Protein AF-A0A914CZA9-F1 (afdb_monomer_lite)

InterPro domains:
  IPR004119 Ecdysteroid kinase-like [PF02958] (14-49)

Sequence (105 aa):
MFRGCCKELDLPSIVNLGDLWTNNVLWQKTEDGSLPTEIAAFIDFQIAFEGMLLLVFTQKPTGMNETEMAIHEAKSEKLILRAKFAMEDAVKILERLKPEWLTQN

Structure (mmCIF, N/CA/C/O backbone):
data_AF-A0A914CZA9-F1
#
_entry.id   AF-A0A914CZA9-F1
#
loop_
_atom_site.group_PDB
_atom_site.id
_atom_site.type_symbol
_atom_site.label_atom_id
_atom_site.label_alt_id
_atom_site.label_comp_id
_atom_site.label_asym_id
_atom_site.label_entity_id
_atom_site.label_seq_id
_atom_site.pdbx_PDB_ins_code
_atom_site.Cartn_x
_atom_site.Cartn_y
_atom_site.Cartn_z
_atom_site.occupancy
_atom_site.B_iso_or_equiv
_atom_site.auth_seq_id
_atom_site.auth_comp_id
_atom_site.auth_asym_id
_atom_site.auth_atom_id
_atom_site.pdbx_PDB_model_num
ATOM 1 N N . MET A 1 1 ? 4.984 -3.400 -16.698 1.00 35.97 1 MET A N 1
ATOM 2 C CA . MET A 1 1 ? 4.499 -4.759 -17.005 1.00 35.97 1 MET A CA 1
ATOM 3 C C . MET A 1 1 ? 4.309 -5.484 -15.673 1.00 35.97 1 MET A C 1
ATOM 5 O O . MET A 1 1 ? 5.218 -6.150 -15.226 1.00 35.97 1 MET A O 1
ATOM 9 N N . PHE A 1 2 ? 3.186 -5.256 -14.977 1.00 46.66 2 PHE A N 1
ATOM 10 C CA . PHE A 1 2 ? 2.876 -5.895 -13.675 1.00 46.66 2 PHE A CA 1
ATOM 11 C C . PHE A 1 2 ? 1.482 -6.552 -13.657 1.00 46.66 2 PHE A C 1
ATOM 13 O O . PHE A 1 2 ? 0.968 -6.926 -12.607 1.00 46.66 2 PHE A O 1
ATOM 20 N N . ARG A 1 3 ? 0.849 -6.714 -14.827 1.00 42.41 3 ARG A N 1
ATOM 21 C CA . ARG A 1 3 ? -0.395 -7.479 -14.967 1.00 42.41 3 ARG A CA 1
ATOM 22 C C . ARG A 1 3 ? -0.036 -8.971 -14.970 1.00 42.41 3 ARG A C 1
ATOM 24 O O . ARG A 1 3 ? 0.330 -9.484 -16.017 1.00 42.41 3 ARG A O 1
ATOM 31 N N . GLY A 1 4 ? -0.074 -9.633 -13.811 1.00 47.66 4 GLY A N 1
ATOM 32 C CA . GLY A 1 4 ? 0.155 -11.087 -13.697 1.00 47.66 4 GLY A CA 1
ATOM 33 C C . GLY A 1 4 ? 0.848 -11.553 -12.412 1.00 47.66 4 GLY A C 1
ATOM 34 O O . GLY A 1 4 ? 0.658 -12.694 -12.001 1.00 47.66 4 GLY A O 1
ATOM 35 N N . CYS A 1 5 ? 1.561 -10.654 -11.728 1.00 54.50 5 CYS A N 1
ATOM 36 C CA . CYS A 1 5 ? 2.407 -10.985 -10.576 1.00 54.50 5 CYS A CA 1
ATOM 37 C C . CYS A 1 5 ? 1.634 -11.649 -9.416 1.00 54.50 5 CYS A C 1
ATOM 39 O O . CYS A 1 5 ? 2.156 -12.534 -8.752 1.00 54.50 5 CYS A O 1
ATOM 41 N N . CYS A 1 6 ? 0.359 -11.298 -9.212 1.00 54.88 6 CYS A N 1
ATOM 42 C CA . CYS A 1 6 ? -0.475 -11.901 -8.163 1.00 54.88 6 CYS A CA 1
ATOM 43 C C . CYS A 1 6 ? -0.729 -13.394 -8.390 1.00 54.88 6 CYS A C 1
ATOM 45 O O . CYS A 1 6 ? -0.679 -14.165 -7.441 1.00 54.88 6 CYS A O 1
ATOM 47 N N . LYS A 1 7 ? -0.952 -13.803 -9.648 1.00 60.12 7 LYS A N 1
ATOM 48 C CA . LYS A 1 7 ? -1.175 -15.212 -10.003 1.00 60.12 7 LYS A CA 1
ATOM 49 C C . LYS A 1 7 ? 0.109 -16.031 -9.915 1.00 60.12 7 LYS A C 1
ATOM 51 O O . LYS A 1 7 ? 0.065 -17.179 -9.504 1.00 60.12 7 LYS A O 1
ATOM 56 N N . GLU A 1 8 ? 1.243 -15.441 -10.286 1.00 62.88 8 GLU A N 1
ATOM 57 C CA . GLU A 1 8 ? 2.552 -16.105 -10.213 1.00 62.88 8 GLU A CA 1
ATOM 58 C C . GLU A 1 8 ? 3.060 -16.263 -8.774 1.00 62.88 8 GLU A C 1
ATOM 60 O O . GLU A 1 8 ? 3.820 -17.184 -8.486 1.00 62.88 8 GLU A O 1
ATOM 65 N N . LEU A 1 9 ? 2.643 -15.371 -7.871 1.00 63.72 9 LEU A N 1
ATOM 66 C CA . LEU A 1 9 ? 3.039 -15.392 -6.463 1.00 63.72 9 LEU A CA 1
ATOM 67 C C . LEU A 1 9 ? 2.018 -16.070 -5.538 1.00 63.72 9 LEU A C 1
ATOM 69 O O . LEU A 1 9 ? 2.280 -16.126 -4.341 1.00 63.72 9 LEU A O 1
ATOM 73 N N . ASP A 1 10 ? 0.896 -16.567 -6.071 1.00 67.56 10 ASP A N 1
ATOM 74 C CA . ASP A 1 10 ? -0.230 -17.120 -5.297 1.00 67.56 10 ASP A CA 1
ATOM 75 C C . ASP A 1 10 ? -0.726 -16.158 -4.198 1.00 67.56 10 ASP A C 1
ATOM 77 O O . ASP A 1 10 ? -1.045 -16.539 -3.073 1.00 67.56 10 ASP A O 1
ATOM 81 N N . LEU A 1 11 ? -0.732 -14.858 -4.513 1.00 65.00 11 LEU A N 1
ATOM 82 C CA . LEU A 1 11 ? -1.118 -13.808 -3.575 1.00 65.00 11 LEU A CA 1
ATOM 83 C C . LEU A 1 11 ? -2.531 -13.305 -3.873 1.00 65.00 11 LEU A C 1
ATOM 85 O O . LEU A 1 11 ? -2.885 -13.129 -5.045 1.00 65.00 11 LEU A O 1
ATOM 89 N N . PRO A 1 12 ? -3.327 -13.004 -2.828 1.00 62.91 12 PRO A N 1
ATOM 90 C CA . PRO A 1 12 ? -4.669 -12.484 -3.006 1.00 62.91 12 PRO A CA 1
ATOM 91 C C . PRO A 1 12 ? -4.614 -11.161 -3.767 1.00 62.91 12 PRO A C 1
ATOM 93 O O . PRO A 1 12 ? -3.927 -10.205 -3.395 1.00 62.91 12 PRO A O 1
ATOM 96 N N . SER A 1 13 ? -5.346 -11.141 -4.871 1.00 66.06 13 SER A N 1
ATOM 97 C CA . SER A 1 13 ? -5.512 -9.977 -5.724 1.00 66.06 13 SER A CA 1
ATOM 98 C C . SER A 1 13 ? -6.648 -9.118 -5.174 1.00 66.06 13 SER A C 1
ATOM 100 O O . SER A 1 13 ? -7.708 -9.633 -4.816 1.00 66.06 13 SER A O 1
ATOM 102 N N . ILE A 1 14 ? -6.425 -7.810 -5.077 1.00 72.69 14 ILE A N 1
ATOM 103 C CA . ILE A 1 14 ? -7.423 -6.835 -4.635 1.00 72.69 14 ILE A CA 1
ATOM 104 C C . ILE A 1 14 ? -7.639 -5.773 -5.713 1.00 72.69 14 ILE A C 1
ATOM 106 O O . ILE A 1 14 ? -6.811 -5.573 -6.603 1.00 72.69 14 ILE A O 1
ATOM 110 N N . VAL A 1 15 ? -8.755 -5.052 -5.634 1.00 69.88 15 VAL A N 1
ATOM 111 C CA . VAL A 1 15 ? -8.970 -3.880 -6.488 1.00 69.88 15 VAL A CA 1
ATOM 112 C C . VAL A 1 15 ? -8.068 -2.752 -5.996 1.00 69.88 15 VAL A C 1
ATOM 114 O O . VAL A 1 15 ? -8.204 -2.283 -4.868 1.00 69.88 15 VAL A O 1
ATOM 117 N N . ASN A 1 16 ? -7.149 -2.311 -6.850 1.00 74.56 16 ASN A N 1
ATOM 118 C CA . ASN A 1 16 ? -6.317 -1.142 -6.607 1.00 74.56 16 ASN A CA 1
ATOM 119 C C . ASN A 1 16 ? -6.895 0.036 -7.380 1.00 74.56 16 ASN A C 1
ATOM 121 O O . ASN A 1 16 ? -7.194 -0.087 -8.566 1.00 74.56 16 ASN A O 1
ATOM 125 N N . LEU A 1 17 ? -6.979 1.192 -6.721 1.00 71.56 17 LEU A N 1
ATOM 126 C CA . LEU A 1 17 ? -7.377 2.449 -7.360 1.00 71.56 17 LEU A CA 1
ATOM 127 C C . LEU A 1 17 ? -6.425 2.844 -8.489 1.00 71.56 17 LEU A C 1
ATOM 129 O O . LEU A 1 17 ? -6.838 3.464 -9.458 1.00 71.56 17 LEU A O 1
ATOM 133 N N . GLY A 1 18 ? -5.149 2.473 -8.367 1.00 70.69 18 GLY A N 1
ATOM 134 C CA . GLY A 1 18 ? -4.147 2.754 -9.386 1.00 70.69 18 GLY A CA 1
ATOM 135 C C . GLY A 1 18 ? -3.740 4.226 -9.486 1.00 70.69 18 GLY A C 1
ATOM 136 O O . GLY A 1 18 ? -2.761 4.492 -10.165 1.00 70.69 18 GLY A O 1
ATOM 137 N N . ASP A 1 19 ? -4.402 5.152 -8.789 1.00 72.75 19 ASP A N 1
ATOM 138 C CA . ASP A 1 19 ? -4.086 6.586 -8.830 1.00 72.75 19 ASP A CA 1
ATOM 139 C C . ASP A 1 19 ? -4.331 7.279 -7.480 1.00 72.75 19 ASP A C 1
ATOM 141 O O . ASP A 1 19 ? -5.215 8.119 -7.318 1.00 72.75 19 ASP A O 1
ATOM 145 N N . LEU A 1 20 ? -3.581 6.880 -6.450 1.00 76.00 20 LEU A N 1
ATOM 146 C CA . LEU A 1 20 ? -3.735 7.405 -5.085 1.00 76.00 20 LEU A CA 1
ATOM 147 C C . LEU A 1 20 ? -2.969 8.720 -4.865 1.00 76.00 20 LEU A C 1
ATOM 149 O O . LEU A 1 20 ? -2.217 8.873 -3.901 1.00 76.00 20 LEU A O 1
ATOM 153 N N . TRP A 1 21 ? -3.146 9.680 -5.770 1.00 74.50 21 TRP A N 1
ATOM 154 C CA . TRP A 1 21 ? -2.654 11.042 -5.578 1.00 74.50 21 TRP A CA 1
ATOM 155 C C . TRP A 1 21 ? -3.582 11.844 -4.662 1.00 74.50 21 TRP A C 1
ATOM 157 O O . TRP A 1 21 ? -4.771 11.554 -4.536 1.00 74.50 21 TRP A O 1
ATOM 167 N N . THR A 1 22 ? -3.044 12.872 -3.997 1.00 77.69 22 THR A N 1
ATOM 168 C CA . THR A 1 22 ? -3.779 13.651 -2.981 1.00 77.69 22 THR A CA 1
ATOM 169 C C . THR A 1 22 ? -5.036 14.326 -3.529 1.00 77.69 22 THR A C 1
ATOM 171 O O . THR A 1 22 ? -5.980 14.536 -2.773 1.00 77.69 22 THR A O 1
ATOM 174 N N . ASN A 1 23 ? -5.088 14.625 -4.830 1.00 85.12 23 ASN A N 1
ATOM 175 C CA . ASN A 1 23 ? -6.269 15.173 -5.501 1.00 85.12 23 ASN A CA 1
ATOM 176 C C . ASN A 1 23 ? -7.410 14.155 -5.689 1.00 85.12 23 ASN A C 1
ATOM 178 O O . ASN A 1 23 ? -8.543 14.575 -5.909 1.00 85.12 23 ASN A O 1
ATOM 182 N N . ASN A 1 24 ? -7.135 12.853 -5.566 1.00 85.06 24 ASN A N 1
ATOM 183 C CA . ASN A 1 24 ? -8.116 11.772 -5.724 1.00 85.06 24 ASN A CA 1
ATOM 184 C C . ASN A 1 24 ? -8.661 11.257 -4.379 1.00 85.06 24 ASN A C 1
ATOM 186 O O . ASN A 1 24 ? -9.447 10.307 -4.335 1.00 85.06 24 ASN A O 1
ATOM 190 N N . VAL A 1 25 ? -8.263 11.893 -3.273 1.00 87.38 25 VAL A N 1
ATOM 191 C CA . VAL A 1 25 ? -8.731 11.589 -1.918 1.00 87.38 25 VAL A CA 1
ATOM 192 C C . VAL A 1 25 ? -9.551 12.768 -1.405 1.00 87.38 25 VAL A C 1
ATOM 194 O O . VAL A 1 25 ? -9.025 13.857 -1.173 1.00 87.38 25 VAL A O 1
ATOM 197 N N . LEU A 1 26 ? -10.851 12.553 -1.216 1.00 87.25 26 LEU A N 1
ATOM 198 C CA . LEU A 1 26 ? -11.742 13.524 -0.594 1.00 87.25 26 LEU A CA 1
ATOM 199 C C . LEU A 1 26 ? -11.760 13.307 0.917 1.00 87.25 26 LEU A C 1
ATOM 201 O O . LEU A 1 26 ? -11.928 12.186 1.391 1.00 87.25 26 LEU A O 1
ATOM 205 N N . TRP A 1 27 ? -11.643 14.393 1.673 1.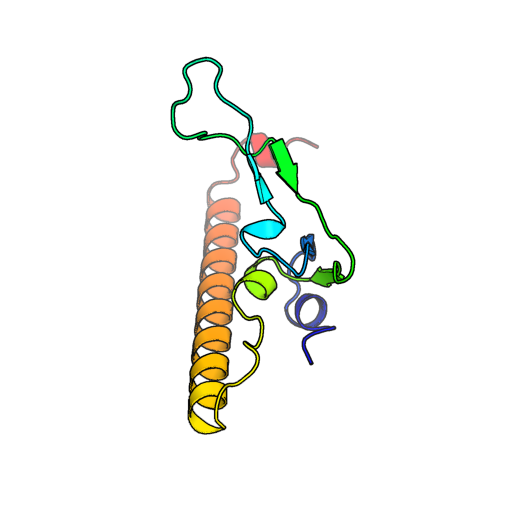00 91.56 27 TRP A N 1
ATOM 206 C CA . TRP A 1 27 ? -11.620 14.374 3.134 1.00 91.56 27 TRP A CA 1
ATOM 207 C C . TRP A 1 27 ? -12.947 14.859 3.712 1.00 91.56 27 TRP A C 1
ATOM 209 O O . TRP A 1 27 ? -13.569 15.780 3.171 1.00 91.56 27 TRP A O 1
ATOM 219 N N . GLN A 1 28 ? -13.380 14.251 4.816 1.00 91.25 28 GLN A N 1
ATOM 220 C CA . GLN A 1 28 ? -14.606 14.634 5.509 1.00 91.25 28 GLN A CA 1
ATOM 221 C C . GLN A 1 28 ? -14.411 15.998 6.166 1.00 91.25 28 GLN A C 1
ATOM 223 O O . GLN A 1 28 ? -13.590 16.130 7.063 1.00 91.25 28 GLN A O 1
ATOM 228 N N . LYS A 1 29 ? -15.161 17.021 5.745 1.00 88.88 29 LYS A N 1
ATOM 229 C CA . LYS A 1 29 ? -15.063 18.348 6.369 1.00 88.88 29 LYS A CA 1
ATOM 230 C C . LYS A 1 29 ? -15.448 18.262 7.844 1.00 88.88 29 LYS A C 1
ATOM 232 O O . LYS A 1 29 ? -16.506 17.725 8.172 1.00 88.88 29 LYS A O 1
ATOM 237 N N . THR A 1 30 ? -14.613 18.835 8.698 1.00 88.38 30 THR A N 1
ATOM 238 C CA . THR A 1 30 ? -14.915 19.053 10.108 1.00 88.38 30 THR A CA 1
ATOM 239 C C . THR A 1 30 ? -15.678 20.370 10.264 1.00 88.38 30 THR A C 1
ATOM 241 O O . THR A 1 30 ? -15.411 21.356 9.573 1.00 88.38 30 THR A O 1
ATOM 244 N N . GLU A 1 31 ? -16.683 20.384 11.138 1.00 88.44 31 GLU A N 1
ATOM 245 C CA . GLU A 1 31 ? -17.547 21.559 11.347 1.00 88.44 31 GLU A CA 1
ATOM 246 C C . GLU A 1 31 ? -16.804 22.727 12.013 1.00 88.44 31 GLU A C 1
ATOM 248 O O . GLU A 1 31 ? -17.157 23.888 11.822 1.00 88.44 31 GLU A O 1
ATOM 253 N N . ASP A 1 32 ? -15.746 22.419 12.763 1.00 88.75 32 ASP A N 1
ATOM 254 C CA . ASP A 1 32 ? -14.908 23.369 13.497 1.00 88.75 32 ASP A CA 1
ATOM 255 C C . ASP A 1 32 ? -13.792 23.998 12.640 1.00 88.75 32 ASP A C 1
ATOM 257 O O . ASP A 1 32 ? -13.048 24.854 13.120 1.00 88.75 32 ASP A O 1
ATOM 261 N N . GLY A 1 33 ? -13.668 23.590 11.372 1.00 83.69 33 GLY A N 1
ATOM 262 C CA . GLY A 1 33 ? -12.625 24.064 10.460 1.00 83.69 33 GLY A CA 1
ATOM 263 C C . GLY A 1 33 ? -11.228 23.508 10.754 1.00 83.69 33 GLY A C 1
ATOM 264 O O . GLY A 1 33 ? -10.248 24.005 10.191 1.00 83.69 33 GLY A O 1
ATOM 265 N N . SER A 1 34 ? -11.117 22.501 11.623 1.00 87.06 34 SER A N 1
ATOM 266 C CA . SER A 1 34 ? -9.866 21.782 11.876 1.00 87.06 34 SER A CA 1
ATOM 267 C C . SER A 1 34 ? -9.427 20.936 10.671 1.00 87.06 34 SER A C 1
ATOM 269 O O . SER A 1 34 ? -10.137 20.799 9.674 1.00 87.06 34 SER A O 1
ATOM 271 N N . LEU A 1 35 ? -8.220 20.364 10.729 1.00 84.44 35 LEU A N 1
ATOM 272 C CA . LEU A 1 35 ? -7.775 19.447 9.683 1.00 84.44 35 LEU A CA 1
ATOM 273 C C . LEU A 1 35 ? -8.534 18.116 9.789 1.00 84.44 35 LEU A C 1
ATOM 275 O O . LEU A 1 35 ? -8.562 17.520 10.867 1.00 84.44 35 LEU A O 1
ATOM 279 N N . PRO A 1 36 ? -9.109 17.621 8.684 1.00 84.06 36 PRO A N 1
ATOM 280 C CA . PRO A 1 36 ? -9.897 16.403 8.705 1.00 84.06 36 PRO A CA 1
ATOM 281 C C . PRO A 1 36 ? -9.018 15.159 8.866 1.00 84.06 36 PRO A C 1
ATOM 283 O O . PRO A 1 36 ? -7.978 15.030 8.221 1.00 84.06 36 PRO A O 1
ATOM 286 N N . THR A 1 37 ? -9.449 14.232 9.722 1.00 86.88 37 THR A N 1
ATOM 287 C CA . THR A 1 37 ? -8.751 12.960 9.991 1.00 86.88 37 THR A CA 1
ATOM 288 C C . THR A 1 37 ? -9.359 11.773 9.251 1.00 86.88 37 THR A C 1
ATOM 290 O O . THR A 1 37 ? -8.736 10.717 9.172 1.00 86.88 37 THR A O 1
ATOM 293 N N . GLU A 1 38 ? -10.566 11.936 8.709 1.00 87.06 38 GLU A N 1
ATOM 294 C CA . GLU A 1 38 ? -11.319 10.877 8.043 1.00 87.06 38 GLU A CA 1
ATOM 295 C C . GLU A 1 38 ? -11.434 11.131 6.537 1.00 87.06 38 GLU A C 1
ATOM 297 O O . GLU A 1 38 ? -11.692 12.250 6.078 1.00 87.06 38 GLU A O 1
ATOM 302 N N . ILE A 1 39 ? -11.248 10.066 5.757 1.00 87.88 39 ILE A N 1
ATOM 303 C CA . ILE A 1 39 ? -11.444 10.075 4.306 1.00 87.88 39 ILE A CA 1
ATOM 304 C C . ILE A 1 39 ? -12.942 9.930 4.032 1.00 87.88 39 ILE A C 1
ATOM 306 O O . ILE A 1 39 ? -13.563 8.970 4.481 1.00 87.88 39 ILE A O 1
ATOM 310 N N . ALA A 1 40 ? -13.509 10.862 3.268 1.00 88.00 40 ALA A N 1
ATOM 311 C CA . ALA A 1 40 ? -14.907 10.819 2.848 1.00 88.00 40 ALA A CA 1
ATOM 312 C C . ALA A 1 40 ? -15.110 9.893 1.644 1.00 88.00 40 ALA A C 1
ATOM 314 O O . ALA A 1 40 ? -16.069 9.125 1.602 1.00 88.00 40 ALA A O 1
ATOM 315 N N . ALA A 1 41 ? -14.222 9.974 0.648 1.00 85.56 41 ALA A N 1
ATOM 316 C CA . ALA A 1 41 ? -14.299 9.145 -0.549 1.00 85.56 41 ALA A CA 1
ATOM 317 C C . ALA A 1 41 ? -12.970 9.108 -1.310 1.00 85.56 41 ALA A C 1
ATOM 319 O O . ALA A 1 41 ? -12.192 10.061 -1.281 1.00 85.56 41 ALA A O 1
ATOM 320 N N . PHE A 1 42 ? -12.767 8.031 -2.064 1.00 83.50 42 PHE A N 1
ATOM 321 C CA . PHE A 1 42 ? -11.798 7.983 -3.155 1.00 83.50 42 PHE A CA 1
ATOM 322 C C . PHE A 1 42 ? -12.523 8.244 -4.472 1.00 83.50 42 PHE A C 1
ATOM 324 O O . PHE A 1 42 ? -13.638 7.756 -4.672 1.00 83.50 42 PHE A O 1
ATOM 331 N N . ILE A 1 43 ? -11.902 9.019 -5.353 1.00 81.31 43 ILE A N 1
ATOM 332 C CA . ILE A 1 43 ? -12.442 9.360 -6.672 1.00 81.31 43 ILE A CA 1
ATOM 333 C C . ILE A 1 43 ? -11.414 9.048 -7.761 1.00 81.31 43 ILE A C 1
ATOM 335 O O . ILE A 1 43 ? -10.298 8.642 -7.467 1.00 81.31 43 ILE A O 1
ATOM 339 N N . ASP A 1 44 ? -11.819 9.237 -9.015 1.00 76.31 44 ASP A N 1
ATOM 340 C CA . ASP A 1 44 ? -10.973 9.048 -10.194 1.00 76.31 44 ASP A CA 1
ATOM 341 C C . ASP A 1 44 ? -10.407 7.618 -10.352 1.00 76.31 44 ASP A C 1
ATOM 343 O O . ASP A 1 44 ? -9.219 7.331 -10.239 1.00 76.31 44 ASP A O 1
ATOM 347 N N . PHE A 1 45 ? -11.316 6.682 -10.640 1.00 77.19 45 PHE A N 1
ATOM 348 C CA . PHE A 1 45 ? -11.026 5.254 -10.819 1.00 77.19 45 PHE A CA 1
ATOM 349 C C . PHE A 1 45 ? -10.542 4.899 -12.240 1.00 77.19 45 PHE A C 1
ATOM 351 O O . PHE A 1 45 ? -10.554 3.727 -12.618 1.00 77.19 45 PHE A O 1
ATOM 358 N N . GLN A 1 46 ? -10.159 5.879 -13.065 1.00 69.75 46 GLN A N 1
ATOM 359 C CA . GLN A 1 46 ? -9.909 5.694 -14.506 1.00 69.75 46 GLN A CA 1
ATOM 360 C C . GLN A 1 46 ? -8.786 4.696 -14.837 1.00 69.75 46 GLN A C 1
ATOM 362 O O . GLN A 1 46 ? -8.785 4.098 -15.914 1.00 69.75 46 GLN A O 1
ATOM 367 N N . ILE A 1 47 ? -7.859 4.479 -13.901 1.00 67.75 47 ILE A N 1
ATOM 368 C CA . ILE A 1 47 ? -6.787 3.482 -14.010 1.00 67.75 47 ILE A CA 1
ATOM 369 C C . ILE A 1 47 ? -6.864 2.403 -12.929 1.00 67.75 47 ILE A C 1
ATOM 371 O O . ILE A 1 47 ? -5.863 1.739 -12.669 1.00 67.75 47 ILE A O 1
ATOM 375 N N . ALA A 1 48 ? -8.036 2.188 -12.328 1.00 70.12 48 ALA A N 1
ATOM 376 C CA . ALA A 1 48 ? -8.230 1.107 -11.372 1.00 70.12 48 ALA A CA 1
ATOM 377 C C . ALA A 1 48 ? -8.002 -0.264 -12.030 1.00 70.12 48 ALA A C 1
ATOM 379 O O . ALA A 1 48 ? -8.385 -0.512 -13.178 1.00 70.12 48 ALA A O 1
ATOM 380 N N . PHE A 1 49 ? -7.357 -1.172 -11.300 1.00 73.31 49 PHE A N 1
ATOM 381 C CA . PHE A 1 49 ? -7.032 -2.507 -11.795 1.00 73.31 49 PHE A CA 1
ATOM 382 C C . PHE A 1 49 ? -6.966 -3.536 -10.666 1.00 73.31 49 PHE A C 1
ATOM 384 O O . PHE A 1 49 ? -6.738 -3.217 -9.501 1.00 73.31 49 PHE A O 1
ATOM 391 N N . GLU A 1 50 ? -7.145 -4.802 -11.024 1.00 68.19 50 GLU A N 1
ATOM 392 C CA . GLU A 1 50 ? -6.982 -5.932 -10.114 1.00 68.19 50 GLU A CA 1
ATOM 393 C C . GLU A 1 50 ? -5.487 -6.246 -9.932 1.00 68.19 50 GLU A C 1
ATOM 395 O O . GLU A 1 50 ? -4.766 -6.455 -10.916 1.00 68.19 50 GLU A O 1
ATOM 400 N N . G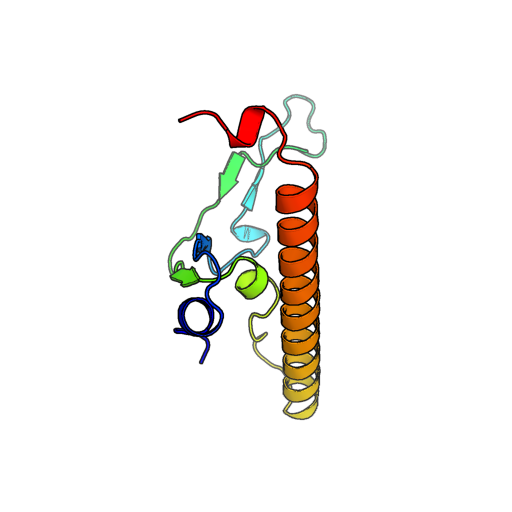LY A 1 51 ? -4.995 -6.242 -8.694 1.00 66.81 51 GLY A N 1
ATOM 401 C CA . GLY A 1 51 ? -3.586 -6.485 -8.406 1.00 66.81 51 GLY A CA 1
ATOM 402 C C . GLY A 1 51 ? -3.259 -6.553 -6.914 1.00 66.81 51 GLY A C 1
ATOM 403 O O . GLY A 1 51 ? -4.117 -6.461 -6.044 1.00 66.81 51 GLY A O 1
ATOM 404 N N . MET A 1 52 ? -1.984 -6.697 -6.583 1.00 65.06 52 MET A N 1
ATOM 405 C CA . MET A 1 52 ? -1.527 -6.779 -5.198 1.00 65.06 52 MET A CA 1
ATOM 406 C C . MET A 1 52 ? -1.494 -5.383 -4.574 1.00 65.06 52 MET A C 1
ATOM 408 O O . MET A 1 52 ? -1.039 -4.450 -5.230 1.00 65.06 52 MET A O 1
ATOM 412 N N . LEU A 1 53 ? -1.875 -5.256 -3.297 1.00 65.75 53 LEU A N 1
ATOM 413 C CA . LEU A 1 53 ? -1.896 -3.986 -2.545 1.00 65.75 53 LEU A CA 1
ATOM 414 C C . LEU A 1 53 ? -0.602 -3.163 -2.683 1.00 65.75 53 LEU A C 1
ATOM 416 O O . LEU A 1 53 ? -0.618 -1.936 -2.738 1.00 65.75 53 LEU A O 1
ATOM 420 N N . LEU A 1 54 ? 0.539 -3.844 -2.769 1.00 62.09 54 LEU A N 1
ATOM 421 C CA . LEU A 1 54 ? 1.851 -3.209 -2.895 1.00 62.09 54 LEU A CA 1
ATOM 422 C C . LEU A 1 54 ? 2.050 -2.471 -4.218 1.00 62.09 54 LEU A C 1
ATOM 424 O O . LEU A 1 54 ? 2.900 -1.588 -4.273 1.00 62.09 54 LEU A O 1
ATOM 428 N N . LEU A 1 55 ? 1.266 -2.778 -5.257 1.00 62.97 55 LEU A N 1
ATOM 429 C CA . LEU A 1 55 ? 1.388 -2.131 -6.563 1.00 62.97 55 LEU A CA 1
ATOM 430 C C . LEU A 1 55 ? 1.057 -0.637 -6.520 1.00 62.97 55 LEU A C 1
ATOM 432 O O . LEU A 1 55 ? 1.535 0.101 -7.378 1.00 62.97 55 LEU A O 1
ATOM 436 N N . VAL A 1 56 ? 0.314 -0.175 -5.508 1.00 61.78 56 VAL A N 1
ATOM 437 C CA . VAL A 1 56 ? 0.114 1.258 -5.232 1.00 61.78 56 VAL A CA 1
ATOM 438 C C . VAL A 1 56 ? 1.440 1.951 -4.892 1.00 61.78 56 VAL A C 1
ATOM 440 O O . VAL A 1 56 ? 1.669 3.082 -5.306 1.00 61.78 56 VAL A O 1
ATOM 443 N N . PHE A 1 57 ? 2.342 1.268 -4.185 1.00 64.12 57 PHE A N 1
ATOM 444 C CA . PHE A 1 57 ? 3.621 1.825 -3.734 1.00 64.12 57 PHE A CA 1
ATOM 445 C C . PHE A 1 57 ? 4.776 1.597 -4.715 1.00 64.12 57 PHE A C 1
ATOM 447 O O . PHE A 1 57 ? 5.863 2.131 -4.509 1.00 64.12 57 PHE A O 1
ATOM 454 N N . THR A 1 58 ? 4.564 0.804 -5.769 1.00 64.00 58 THR A N 1
ATOM 455 C CA . THR A 1 58 ? 5.590 0.472 -6.774 1.00 64.00 58 THR A CA 1
ATOM 456 C C . THR A 1 58 ? 5.291 1.063 -8.150 1.00 64.00 58 THR A C 1
ATOM 458 O O . THR A 1 58 ? 5.851 0.617 -9.157 1.00 64.00 58 THR A O 1
ATOM 461 N N . GLN A 1 59 ? 4.381 2.035 -8.234 1.00 66.12 59 GLN A N 1
ATOM 462 C CA . GLN A 1 59 ? 4.067 2.703 -9.494 1.00 66.12 59 GLN A CA 1
ATOM 463 C C . GLN A 1 59 ? 5.285 3.438 -10.032 1.00 66.12 59 GLN A C 1
ATOM 465 O O . GLN A 1 59 ? 5.980 4.108 -9.278 1.00 66.12 59 GLN A O 1
ATOM 470 N N . LYS A 1 60 ? 5.545 3.316 -11.339 1.00 66.88 60 LYS A N 1
ATOM 471 C CA . LYS A 1 60 ? 6.665 4.012 -11.982 1.00 66.88 60 LYS A CA 1
ATOM 472 C C . LYS A 1 60 ? 6.346 5.513 -12.046 1.00 66.88 60 LYS A C 1
ATOM 474 O O . LYS A 1 60 ? 5.403 5.875 -12.750 1.00 66.88 60 LYS A O 1
ATOM 479 N N . PRO A 1 61 ? 7.109 6.381 -11.362 1.00 67.06 61 PRO A N 1
ATOM 480 C CA . PRO A 1 61 ? 6.907 7.819 -11.447 1.00 67.06 61 PRO A CA 1
ATOM 481 C C . PRO A 1 61 ? 7.282 8.310 -12.846 1.00 67.06 61 PRO A C 1
ATOM 483 O O . PRO A 1 61 ? 8.254 7.845 -13.445 1.00 67.06 61 PRO A O 1
ATOM 486 N N . THR A 1 62 ? 6.514 9.251 -13.384 1.00 72.69 62 THR A N 1
ATOM 487 C CA . THR A 1 62 ? 6.812 9.868 -14.681 1.00 72.69 62 THR A CA 1
ATOM 488 C C . THR A 1 62 ? 7.963 10.867 -14.550 1.00 72.69 62 THR A C 1
ATOM 490 O O . THR A 1 62 ? 7.994 11.636 -13.593 1.00 72.69 62 THR A O 1
ATOM 493 N N . GLY A 1 63 ? 8.873 10.907 -15.529 1.00 77.56 63 GLY A N 1
ATOM 494 C CA . GLY A 1 63 ? 9.929 11.930 -15.610 1.00 77.56 63 GLY A CA 1
ATOM 495 C C . GLY A 1 63 ? 11.270 11.579 -14.952 1.00 77.56 63 GLY A C 1
ATOM 496 O O . GLY A 1 63 ? 12.103 12.465 -14.796 1.00 77.56 63 GLY A O 1
ATOM 497 N N . MET A 1 64 ? 11.493 10.316 -14.581 1.00 77.75 64 MET A N 1
ATOM 498 C CA . MET A 1 64 ? 12.779 9.835 -14.057 1.00 77.75 64 MET A CA 1
ATOM 499 C C . MET A 1 64 ? 13.793 9.525 -15.166 1.00 77.75 64 MET A C 1
ATOM 501 O O . MET A 1 64 ? 13.415 9.097 -16.259 1.00 77.75 64 MET A O 1
ATOM 505 N N . ASN A 1 65 ? 15.083 9.684 -14.862 1.00 87.94 65 ASN A N 1
ATOM 506 C CA . ASN A 1 65 ? 16.167 9.176 -15.710 1.00 87.94 65 ASN A CA 1
ATOM 507 C C . ASN A 1 65 ? 16.375 7.654 -15.530 1.00 87.94 65 ASN A C 1
ATOM 509 O O . ASN A 1 65 ? 15.838 7.043 -14.606 1.00 87.94 65 ASN A O 1
ATOM 513 N N . GLU A 1 66 ? 17.167 7.027 -16.406 1.00 86.25 66 GLU A N 1
ATOM 514 C CA . GLU A 1 66 ? 17.378 5.567 -16.407 1.00 86.25 66 GLU A CA 1
ATOM 515 C C . GLU A 1 66 ? 17.917 5.029 -15.069 1.00 86.25 66 GLU A C 1
ATOM 517 O O . GLU A 1 66 ? 17.473 3.985 -14.589 1.00 86.25 66 GLU A O 1
ATOM 522 N N . THR A 1 67 ? 18.829 5.760 -14.424 1.00 87.62 67 THR A N 1
ATOM 523 C CA . THR A 1 67 ? 19.401 5.375 -13.125 1.00 87.62 67 THR A CA 1
ATOM 524 C C . THR A 1 67 ? 18.349 5.423 -12.020 1.00 87.62 67 THR A C 1
ATOM 526 O O . THR A 1 67 ? 18.246 4.507 -11.203 1.00 87.62 67 THR A O 1
ATOM 529 N N . GLU A 1 68 ? 17.539 6.478 -11.992 1.00 83.94 68 GLU A N 1
ATOM 530 C CA . GLU A 1 68 ? 16.440 6.635 -11.036 1.00 83.94 68 GLU A CA 1
ATOM 531 C C . GLU A 1 68 ? 15.376 5.554 -11.226 1.00 83.94 68 GLU A C 1
ATOM 533 O O . GLU A 1 68 ? 14.898 4.990 -10.238 1.00 83.94 68 GLU A O 1
ATOM 538 N N . MET A 1 69 ? 15.069 5.203 -12.479 1.00 80.25 69 MET A N 1
ATOM 539 C CA . MET A 1 69 ? 14.171 4.096 -12.804 1.00 80.25 69 MET A CA 1
ATOM 540 C C . MET A 1 69 ? 14.702 2.762 -12.274 1.00 80.25 69 MET A C 1
ATOM 542 O O . MET A 1 69 ? 13.948 2.030 -11.631 1.00 80.25 69 MET A O 1
ATOM 546 N N . ALA A 1 70 ? 15.987 2.464 -12.483 1.00 82.81 70 ALA A N 1
ATOM 547 C CA . ALA A 1 70 ? 16.607 1.235 -11.987 1.00 82.81 70 ALA A CA 1
ATOM 548 C C . ALA A 1 70 ? 16.600 1.169 -10.448 1.00 82.81 70 ALA A C 1
ATOM 550 O O . ALA A 1 70 ? 16.276 0.136 -9.857 1.00 82.81 70 ALA A O 1
ATOM 551 N N . ILE A 1 71 ? 16.888 2.288 -9.774 1.00 84.12 71 ILE A N 1
ATOM 552 C CA . ILE A 1 71 ? 16.819 2.380 -8.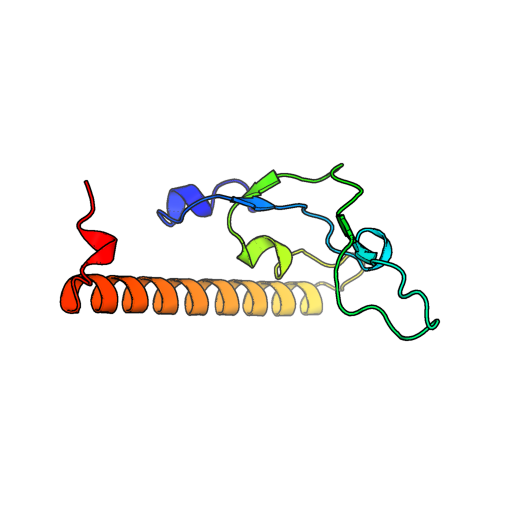308 1.00 84.12 71 ILE A CA 1
ATOM 553 C C . ILE A 1 71 ? 15.381 2.177 -7.815 1.00 84.12 71 ILE A C 1
ATOM 555 O O . ILE A 1 71 ? 15.160 1.493 -6.812 1.00 84.12 71 ILE A O 1
ATOM 559 N N . HIS A 1 72 ? 14.402 2.783 -8.485 1.00 77.56 72 HIS A N 1
ATOM 560 C CA . HIS A 1 72 ? 12.990 2.653 -8.140 1.00 77.56 72 HIS A CA 1
ATOM 561 C C . HIS A 1 72 ? 12.496 1.208 -8.293 1.00 77.56 72 HIS A C 1
ATOM 563 O O . HIS A 1 72 ? 11.788 0.695 -7.422 1.00 77.56 72 HIS A O 1
ATOM 569 N N . GLU A 1 73 ? 12.899 0.536 -9.369 1.00 80.19 73 GLU A N 1
ATOM 570 C CA . GLU A 1 73 ? 12.579 -0.868 -9.631 1.00 80.19 73 GLU A CA 1
ATOM 571 C C . GLU A 1 73 ? 13.175 -1.783 -8.554 1.00 80.19 73 GLU A C 1
ATOM 573 O O . GLU A 1 73 ? 12.431 -2.510 -7.897 1.00 80.19 73 GLU A O 1
ATOM 578 N N . ALA A 1 74 ? 14.463 -1.630 -8.233 1.00 81.25 74 ALA A N 1
ATOM 579 C CA . ALA A 1 74 ? 15.104 -2.395 -7.162 1.00 81.25 74 ALA A CA 1
ATOM 580 C C . ALA A 1 74 ? 14.454 -2.158 -5.781 1.00 81.25 74 ALA A C 1
ATOM 582 O O . ALA A 1 74 ? 14.302 -3.082 -4.976 1.00 81.25 74 ALA A O 1
ATOM 583 N N . LYS A 1 75 ? 14.041 -0.917 -5.480 1.00 76.62 75 LYS A N 1
ATOM 584 C CA . LYS A 1 75 ? 13.304 -0.593 -4.242 1.00 76.62 75 LYS A CA 1
ATOM 585 C C . LYS A 1 75 ? 11.928 -1.255 -4.210 1.00 76.62 75 LYS A C 1
ATOM 587 O O . LYS A 1 75 ? 11.528 -1.754 -3.157 1.00 76.62 75 LYS A O 1
ATOM 592 N N . SER A 1 76 ? 11.240 -1.269 -5.347 1.00 74.00 76 SER A N 1
ATOM 593 C CA . SER A 1 76 ? 9.927 -1.890 -5.508 1.00 74.00 76 SER A CA 1
ATOM 594 C C . SER A 1 76 ? 9.999 -3.401 -5.304 1.00 74.00 76 SER A C 1
ATOM 596 O O . SER A 1 76 ? 9.266 -3.944 -4.479 1.00 74.00 76 SER A O 1
ATOM 598 N N . GLU A 1 77 ? 10.944 -4.075 -5.959 1.00 79.00 77 GLU A N 1
ATOM 599 C CA . GLU A 1 77 ? 11.174 -5.516 -5.796 1.00 79.00 77 GLU A CA 1
ATOM 600 C C . GLU A 1 77 ? 11.529 -5.879 -4.351 1.00 79.00 77 GLU A C 1
ATOM 602 O O . GLU A 1 77 ? 10.959 -6.805 -3.770 1.00 79.00 77 GLU A O 1
ATOM 607 N N . LYS A 1 78 ? 12.415 -5.100 -3.720 1.00 76.56 78 LYS A N 1
ATOM 608 C CA . LYS A 1 78 ? 12.767 -5.277 -2.307 1.00 76.56 78 LYS A CA 1
ATOM 609 C C . LYS A 1 78 ? 11.549 -5.160 -1.388 1.00 76.56 78 LYS A C 1
ATOM 611 O O . LYS A 1 78 ? 11.453 -5.901 -0.407 1.00 76.56 78 LYS A O 1
ATOM 616 N N . LEU A 1 79 ? 10.647 -4.218 -1.659 1.00 72.38 79 LEU A N 1
ATOM 617 C CA . LEU A 1 79 ? 9.426 -4.036 -0.878 1.00 72.38 79 LEU A CA 1
ATOM 618 C C . LEU A 1 79 ? 8.470 -5.224 -1.056 1.00 72.38 79 LEU A C 1
ATOM 620 O O . LEU A 1 79 ? 7.961 -5.742 -0.062 1.00 72.38 79 LEU A O 1
ATOM 624 N N . ILE A 1 80 ? 8.298 -5.699 -2.294 1.00 73.38 80 ILE A N 1
ATOM 625 C CA . ILE A 1 80 ? 7.482 -6.878 -2.618 1.00 73.38 80 ILE A CA 1
ATOM 626 C C . ILE A 1 80 ? 8.013 -8.121 -1.897 1.00 73.38 80 ILE A C 1
ATOM 628 O O . ILE A 1 80 ? 7.244 -8.820 -1.239 1.00 73.38 80 ILE A O 1
ATOM 632 N N . LEU A 1 81 ? 9.325 -8.368 -1.948 1.00 73.50 81 LEU A N 1
ATOM 633 C CA . LEU A 1 81 ? 9.946 -9.510 -1.270 1.00 73.50 81 LEU A CA 1
ATOM 634 C C . LEU A 1 81 ? 9.732 -9.468 0.245 1.00 73.50 81 LEU A C 1
ATOM 636 O O . LEU A 1 81 ? 9.371 -10.477 0.845 1.00 73.50 81 LEU A O 1
ATOM 640 N N . ARG A 1 82 ? 9.912 -8.300 0.874 1.00 75.62 82 ARG A N 1
ATOM 641 C CA . ARG A 1 82 ? 9.673 -8.136 2.317 1.00 75.62 82 ARG A CA 1
ATOM 642 C C . ARG A 1 82 ? 8.237 -8.457 2.696 1.00 75.62 82 ARG A C 1
ATOM 644 O O . ARG A 1 82 ? 8.015 -9.138 3.691 1.00 75.62 82 ARG A O 1
ATOM 651 N N . ALA A 1 83 ? 7.281 -7.974 1.912 1.00 68.75 83 ALA A N 1
ATOM 652 C CA . ALA A 1 83 ? 5.882 -8.252 2.173 1.00 68.75 83 ALA A CA 1
ATOM 653 C C . ALA A 1 83 ? 5.538 -9.727 1.947 1.00 68.75 83 ALA A C 1
ATOM 655 O O . ALA A 1 83 ? 4.811 -10.293 2.756 1.00 68.75 83 ALA A O 1
ATOM 656 N N . LYS A 1 84 ? 6.103 -10.366 0.912 1.00 74.75 84 LYS A N 1
ATOM 657 C CA . LYS A 1 84 ? 5.962 -11.809 0.684 1.00 74.75 84 LYS A CA 1
ATOM 658 C C . LYS A 1 84 ? 6.414 -12.605 1.911 1.00 74.75 84 LYS A C 1
ATOM 660 O O . LYS A 1 84 ? 5.624 -13.370 2.448 1.00 74.75 84 LYS A O 1
ATOM 665 N N . PHE A 1 85 ? 7.629 -12.360 2.405 1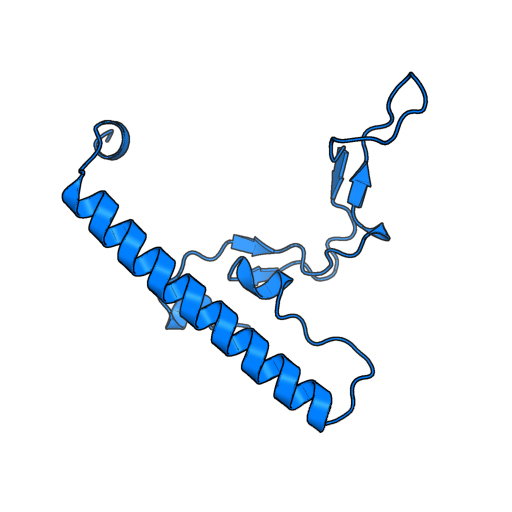.00 75.00 85 PHE A N 1
ATOM 666 C CA . PHE A 1 85 ? 8.135 -13.049 3.598 1.00 75.00 85 PHE A CA 1
ATOM 667 C C . PHE A 1 85 ? 7.302 -12.752 4.851 1.00 75.00 85 PHE A C 1
ATOM 669 O O . PHE A 1 85 ? 7.012 -13.661 5.622 1.00 75.00 85 PHE A O 1
ATOM 676 N N . ALA A 1 86 ? 6.863 -11.503 5.040 1.00 73.00 86 ALA A N 1
ATOM 677 C CA . ALA A 1 86 ? 6.001 -11.145 6.164 1.00 73.00 86 ALA A CA 1
ATOM 678 C C . ALA A 1 86 ? 4.648 -11.879 6.118 1.00 73.00 86 ALA A C 1
ATOM 680 O O . ALA A 1 86 ? 4.156 -12.313 7.157 1.00 73.00 86 ALA A O 1
ATOM 681 N N . MET A 1 87 ? 4.060 -12.045 4.929 1.00 70.94 87 MET A N 1
ATOM 682 C CA . MET A 1 87 ? 2.825 -12.813 4.746 1.00 70.94 87 MET A CA 1
ATOM 683 C C . MET A 1 87 ? 3.045 -14.308 4.986 1.00 70.94 87 MET A C 1
ATOM 685 O O . MET A 1 87 ? 2.256 -14.919 5.700 1.00 70.94 87 MET A O 1
ATOM 689 N N . GLU A 1 88 ? 4.126 -14.891 4.460 1.00 76.56 88 GLU A N 1
ATOM 690 C CA . GLU A 1 88 ? 4.481 -16.296 4.711 1.00 76.56 88 GLU A CA 1
ATOM 691 C C . GLU A 1 88 ? 4.657 -16.578 6.210 1.00 76.56 88 GLU A C 1
ATOM 693 O O . GLU A 1 88 ? 4.171 -17.589 6.720 1.00 76.56 88 GLU A O 1
ATOM 698 N N . ASP A 1 89 ? 5.315 -15.678 6.940 1.00 78.69 89 ASP A 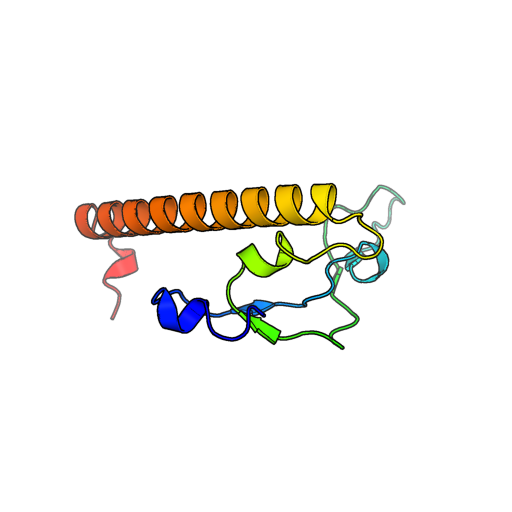N 1
ATOM 699 C CA . ASP A 1 89 ? 5.487 -15.818 8.384 1.00 78.69 89 ASP A CA 1
ATOM 700 C C . ASP A 1 89 ? 4.174 -15.608 9.147 1.00 78.69 89 ASP A C 1
ATOM 702 O O . ASP A 1 89 ? 3.890 -16.357 10.085 1.00 78.69 89 ASP A O 1
ATOM 706 N N . ALA A 1 90 ? 3.331 -14.662 8.723 1.00 70.00 90 ALA A N 1
ATOM 707 C CA . ALA A 1 90 ? 1.996 -14.487 9.290 1.00 70.00 90 ALA A CA 1
ATOM 708 C C . ALA A 1 90 ? 1.134 -15.748 9.117 1.00 70.00 90 ALA A C 1
ATOM 710 O O . ALA A 1 90 ? 0.479 -16.166 10.071 1.00 70.00 90 ALA A O 1
ATOM 711 N N . VAL A 1 91 ? 1.183 -16.399 7.948 1.00 74.88 91 VAL A N 1
ATOM 712 C CA . VAL A 1 91 ? 0.481 -17.668 7.699 1.00 74.88 91 VAL A CA 1
ATOM 713 C C . VAL A 1 91 ? 0.985 -18.763 8.640 1.00 74.88 91 VAL A C 1
ATOM 715 O O . VAL A 1 91 ? 0.172 -19.372 9.330 1.00 74.88 91 VAL A O 1
ATOM 718 N N . LYS A 1 92 ? 2.306 -18.952 8.781 1.00 83.62 92 LYS A N 1
ATOM 719 C CA . LYS A 1 92 ? 2.870 -19.935 9.734 1.00 83.62 92 LYS A CA 1
ATOM 720 C C . LYS A 1 92 ? 2.434 -19.663 11.177 1.00 83.62 92 LYS A C 1
ATOM 722 O O . LYS A 1 92 ? 2.183 -20.592 11.947 1.00 83.62 92 LYS A O 1
ATOM 727 N N . ILE A 1 93 ? 2.363 -18.390 11.570 1.00 79.56 93 ILE A N 1
ATOM 728 C CA . ILE A 1 93 ? 1.891 -17.986 12.899 1.00 79.56 93 ILE A CA 1
ATOM 729 C C . ILE A 1 93 ? 0.410 -18.338 13.065 1.00 79.56 93 ILE A C 1
ATOM 731 O O . ILE A 1 93 ? 0.041 -18.909 14.090 1.00 79.56 93 ILE A O 1
ATOM 735 N N . LEU A 1 94 ? -0.428 -18.050 12.068 1.00 72.69 94 LEU A N 1
ATOM 736 C CA . LEU A 1 94 ? -1.851 -18.390 12.090 1.00 72.69 94 LEU A CA 1
ATOM 737 C C . LEU A 1 94 ? -2.078 -19.907 12.145 1.00 72.69 94 LEU A C 1
ATOM 739 O O . LEU A 1 94 ? -2.878 -20.366 12.959 1.00 72.69 94 LEU A O 1
ATOM 743 N N . GLU A 1 95 ? -1.332 -20.690 11.364 1.00 82.38 95 GLU A N 1
ATOM 744 C CA . GLU A 1 95 ? -1.373 -22.159 11.386 1.00 82.38 95 GLU A CA 1
ATOM 745 C C . GLU A 1 95 ? -0.958 -22.742 12.740 1.00 82.38 95 GLU A C 1
ATOM 747 O O . GLU A 1 95 ? -1.500 -23.763 13.174 1.00 82.38 95 GLU A O 1
ATOM 752 N N . ARG A 1 96 ? -0.006 -22.091 13.422 1.00 84.50 96 ARG A N 1
ATOM 753 C CA . ARG A 1 96 ? 0.433 -22.474 14.767 1.00 84.5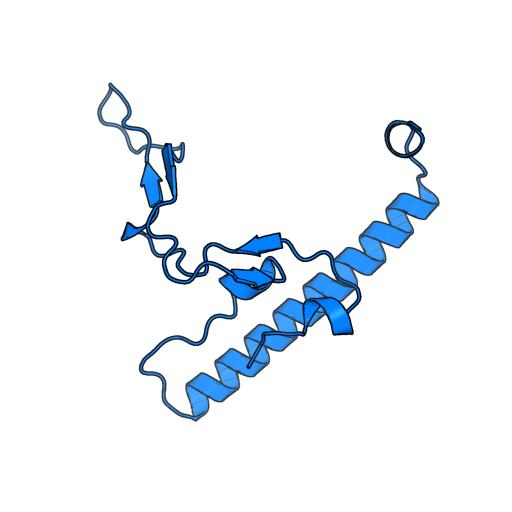0 96 ARG A CA 1
ATOM 754 C C . ARG A 1 96 ? -0.589 -22.099 15.836 1.00 84.50 96 ARG A C 1
ATOM 756 O O . ARG A 1 96 ? -0.799 -22.879 16.761 1.00 84.50 96 ARG A O 1
ATOM 763 N N . LEU A 1 97 ? -1.159 -20.899 15.755 1.00 87.38 97 LEU A N 1
ATOM 764 C CA . LEU A 1 97 ? -2.063 -20.376 16.778 1.00 87.38 97 LEU A CA 1
ATOM 765 C C . LEU A 1 97 ? -3.479 -20.942 16.655 1.00 87.38 97 LEU A C 1
ATOM 767 O O . LEU A 1 97 ? -4.149 -21.036 17.677 1.00 87.38 97 LEU A O 1
ATOM 771 N N . LYS A 1 98 ? -3.922 -21.299 15.438 1.00 83.12 98 LYS A N 1
ATOM 772 C CA . LYS A 1 98 ? -5.292 -21.748 15.114 1.00 83.12 98 LYS A CA 1
ATOM 773 C C . LYS A 1 98 ? -6.358 -21.016 15.940 1.00 83.12 98 LYS A C 1
ATOM 775 O O . LYS A 1 98 ? -7.090 -21.654 16.696 1.00 83.12 98 LYS A O 1
ATOM 780 N N . PRO A 1 99 ? -6.399 -19.678 15.871 1.00 79.44 99 PRO A N 1
ATOM 781 C CA . PRO A 1 99 ? -7.279 -18.912 16.734 1.00 79.44 99 PRO A CA 1
ATOM 782 C C . PRO A 1 99 ? -8.745 -19.249 16.440 1.00 79.44 99 PRO A C 1
ATOM 784 O O . PRO A 1 99 ? -9.100 -19.558 15.307 1.00 79.44 99 PRO A O 1
ATOM 787 N N . GLU A 1 100 ? -9.604 -19.168 17.454 1.00 79.56 100 GLU A N 1
ATOM 788 C CA . GLU A 1 100 ? -10.994 -19.657 17.394 1.00 79.56 100 GLU A CA 1
ATOM 789 C C . GLU A 1 100 ? -11.831 -19.019 16.269 1.00 79.56 100 GLU A C 1
ATOM 791 O O . GLU A 1 100 ? -12.703 -19.665 15.687 1.00 79.56 100 GLU A O 1
ATOM 796 N N . TRP A 1 101 ? -11.530 -17.769 15.904 1.00 77.81 101 TRP A N 1
ATOM 797 C CA . TRP A 1 101 ? -12.174 -17.063 14.792 1.00 77.81 101 TRP A CA 1
ATOM 798 C C . TRP A 1 101 ? -11.794 -17.615 13.408 1.00 77.81 101 TRP A C 1
ATOM 800 O O . TRP A 1 101 ? -12.509 -17.368 12.443 1.00 77.81 101 TRP A O 1
ATOM 810 N N . LEU A 1 102 ? -10.697 -18.370 13.294 1.00 67.88 102 LEU A N 1
ATOM 811 C CA . LEU A 1 102 ? -10.252 -19.003 12.047 1.00 67.88 102 LEU A CA 1
ATOM 812 C C . LEU A 1 102 ? -11.014 -20.310 11.756 1.00 67.88 102 LEU A C 1
ATOM 814 O O . LEU A 1 102 ? -11.039 -20.769 10.620 1.00 67.88 102 LEU A O 1
ATOM 818 N N . THR A 1 103 ? -11.641 -20.909 12.772 1.00 66.75 103 THR A N 1
ATOM 819 C CA . THR A 1 103 ? -12.382 -22.181 12.680 1.00 66.75 103 THR A CA 1
ATOM 820 C C . THR A 1 103 ? -13.895 -22.025 12.504 1.00 66.75 103 THR A C 1
ATOM 822 O O . THR A 1 103 ? -14.610 -23.020 12.565 1.00 66.75 103 THR A O 1
ATOM 825 N N . GLN A 1 104 ? -14.412 -20.814 12.286 1.00 56.66 104 GLN A N 1
ATOM 826 C CA . GLN A 1 104 ? -15.841 -20.614 12.025 1.00 56.66 104 GLN A CA 1
ATOM 827 C C . GLN A 1 104 ? -16.181 -20.953 10.566 1.00 56.66 104 GLN A C 1
ATOM 829 O O . GLN A 1 104 ? -16.204 -20.072 9.711 1.00 56.66 104 GLN A O 1
ATOM 834 N N . ASN A 1 105 ? -16.424 -22.238 10.300 1.00 49.34 105 ASN A N 1
ATOM 835 C CA . ASN A 1 105 ? -17.239 -22.745 9.191 1.00 49.34 105 ASN A CA 1
ATOM 836 C C . ASN A 1 105 ? -18.000 -23.988 9.655 1.00 49.34 105 ASN A C 1
ATOM 838 O O . ASN A 1 105 ? -17.329 -24.946 10.099 1.00 49.34 105 ASN A O 1
#

Foldseek 3Di:
DQVCVCVVLVHDKDKDLLDPDPVQWAFDDDPVRDDGPHTPDGDDSVPIDIGDPLCSVLDQDPPDDPVVSVVSNVVSVVVVVVVSVVVVVVVVVCVVCVDPVVPDD

Secondary structure (DSSP, 8-state):
--TTHHHHTTPPPEEE-S---GGGEEEPPPTT-PPP-SEEEE---TT-EEE-GGGGTT---TT--HHHHHHHHHHHHHHHHHHHHHHHHHHHHHHHH--GGGG--

Radius of gyration: 18.2 Å; chains: 1; bounding box: 37×47×34 Å

pLDDT: mean 74.3, std 11.04, range [35.97, 91.56]

Organism: NCBI:txid290746